Protein AF-A0A158CV23-F1 (afdb_monomer)

Mean predicted aligned error: 11.43 Å

Solvent-accessible surface area (backbone atoms only — not comparable to full-atom values): 8617 Å² total; per-residue (Å²): 141,79,86,82,83,72,77,71,69,59,60,62,59,57,60,61,65,60,65,67,72,75,71,80,76,69,76,74,72,74,71,69,73,83,46,66,41,36,34,38,40,42,35,34,41,42,73,94,41,40,72,61,46,52,52,46,51,51,53,30,34,52,48,42,52,75,72,33,91,34,39,74,38,54,49,74,45,58,40,90,92,45,67,45,38,34,38,28,47,36,31,20,56,20,66,66,34,49,60,50,48,71,67,31,71,53,45,46,49,37,58,64,75,40,52,91,37,52,76,46,78,46,81,44,80,50,83,82,87,65,72,84,54,53,86,58,62,70,57,67,69,81,68,59,132

Foldseek 3Di:
DDDDDDPPVVVV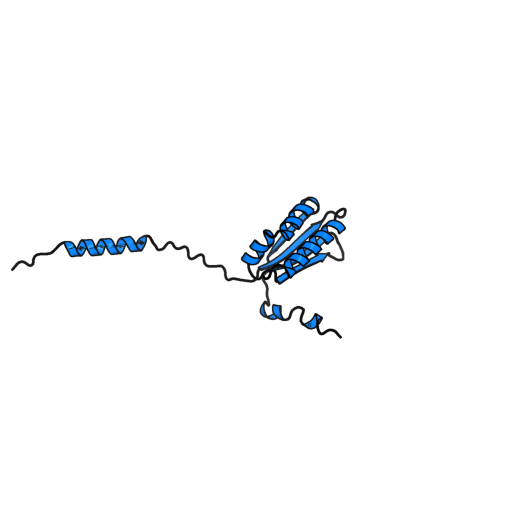VVVVVVVVVPPPPPPPPVVPPQDKWKKKKKWAFDPVCLVVLVVLLVQLQVCLCVPQPQWVHWDWDADPVGRRIIITTTIGSGPVSVVVSCVDPSVVSSCVVCVVGTPDIDMGTDDDDCPVCSVVPCVCVVVDD

Radius of gyration: 27.8 Å; Cα contacts (8 Å, |Δi|>4): 169; chains: 1; bounding box: 85×70×60 Å

pLDDT: mean 84.65, std 21.29, range [37.53, 98.88]

InterPro domains:
  IPR007138 Antibiotic biosynthesis monooxygenase domain [PF03992] (36-111)
  IPR007138 Antibiotic biosynthesis monooxygenase domain [PS51725] (37-129)
  IPR011008 Dimeric alpha-beta barrel [SSF54909] (36-126)
  IPR050744 AI-2 Signaling Cycle Isomerase LsrG [PTHR33336] (32-125)

Structure (mmCIF, N/CA/C/O backbone):
data_AF-A0A158CV23-F1
#
_entry.id   AF-A0A158CV23-F1
#
loop_
_atom_site.group_PDB
_atom_site.id
_atom_site.type_symbol
_atom_site.label_atom_id
_atom_site.label_alt_id
_atom_site.label_comp_id
_atom_site.label_asym_id
_atom_site.label_entity_id
_atom_site.label_seq_id
_atom_site.pdbx_PDB_ins_code
_atom_site.Cartn_x
_atom_site.Cartn_y
_atom_site.Cartn_z
_atom_site.occupancy
_atom_site.B_iso_or_equiv
_atom_site.auth_seq_id
_atom_site.auth_comp_id
_atom_site.auth_asym_id
_atom_site.auth_atom_id
_atom_site.pdbx_PDB_model_num
ATOM 1 N N . MET A 1 1 ? 69.406 40.202 -41.125 1.00 46.62 1 MET A N 1
ATOM 2 C CA . MET A 1 1 ? 68.979 39.392 -39.964 1.00 46.62 1 MET A CA 1
ATOM 3 C C . MET A 1 1 ? 67.974 40.186 -39.142 1.00 46.62 1 MET A C 1
ATOM 5 O O . MET A 1 1 ? 68.392 41.101 -38.461 1.00 46.62 1 MET A O 1
ATOM 9 N N . LEU A 1 2 ? 66.680 39.871 -39.232 1.00 37.53 2 LEU A N 1
ATOM 10 C CA . LEU A 1 2 ? 65.651 40.207 -38.234 1.00 37.53 2 LEU A CA 1
ATOM 11 C C . LEU A 1 2 ? 64.427 39.340 -38.566 1.00 37.53 2 LEU A C 1
ATOM 13 O O . LEU A 1 2 ? 63.752 39.560 -39.571 1.00 37.53 2 LEU A O 1
ATOM 17 N N . LYS A 1 3 ? 64.203 38.279 -37.782 1.00 41.50 3 LYS A N 1
ATOM 18 C CA . LYS A 1 3 ? 63.024 37.414 -37.919 1.00 41.50 3 LYS A CA 1
ATOM 19 C C . LYS A 1 3 ? 61.800 38.210 -37.460 1.00 41.50 3 LYS A C 1
ATOM 21 O O . LYS A 1 3 ? 61.720 38.605 -36.301 1.00 41.50 3 LYS A O 1
ATOM 26 N N . ARG A 1 4 ? 60.868 38.459 -38.383 1.00 49.75 4 ARG A N 1
ATOM 27 C CA . ARG A 1 4 ? 59.565 39.074 -38.108 1.00 49.75 4 ARG A CA 1
ATOM 28 C C . ARG A 1 4 ? 58.745 38.141 -37.215 1.00 49.75 4 ARG A C 1
ATOM 30 O O . ARG A 1 4 ? 58.403 37.035 -37.624 1.00 49.75 4 ARG A O 1
ATOM 37 N N . TYR A 1 5 ? 58.447 38.599 -36.006 1.00 54.59 5 TYR A N 1
ATOM 38 C CA . TYR A 1 5 ? 57.461 37.988 -35.121 1.00 54.59 5 TYR A CA 1
ATOM 39 C C . TYR A 1 5 ? 56.058 38.260 -35.683 1.00 54.59 5 TYR A C 1
ATOM 41 O O . TYR A 1 5 ? 55.709 39.411 -35.939 1.00 54.59 5 TYR A O 1
ATOM 49 N N . CYS A 1 6 ? 55.270 37.207 -35.906 1.00 46.34 6 CYS A N 1
ATOM 50 C CA . CYS A 1 6 ? 53.883 37.300 -36.361 1.00 46.34 6 CYS A CA 1
ATOM 51 C C . CYS A 1 6 ? 52.952 37.195 -35.133 1.00 46.34 6 CYS A C 1
ATOM 53 O O . CYS A 1 6 ? 52.970 36.157 -34.471 1.00 46.34 6 CYS A O 1
ATOM 55 N N . PRO A 1 7 ? 52.165 38.231 -34.785 1.00 49.00 7 PRO A N 1
ATOM 56 C CA . PRO A 1 7 ? 51.390 38.275 -33.538 1.00 49.00 7 PRO A CA 1
ATOM 57 C C . PRO A 1 7 ? 50.084 37.458 -33.577 1.00 49.00 7 PRO A C 1
ATOM 59 O O . PRO A 1 7 ? 49.323 37.459 -32.613 1.00 49.00 7 PRO A O 1
ATOM 62 N N . THR A 1 8 ? 49.804 36.735 -34.664 1.00 48.41 8 THR A N 1
ATOM 63 C CA . THR A 1 8 ? 48.558 35.969 -34.836 1.00 48.41 8 THR A CA 1
ATOM 64 C C . THR A 1 8 ? 48.535 34.636 -34.079 1.00 48.41 8 THR A C 1
ATOM 66 O O . THR A 1 8 ? 47.461 34.086 -33.852 1.00 48.41 8 THR A O 1
ATOM 69 N N . SER A 1 9 ? 49.681 34.122 -33.622 1.00 49.16 9 SER A N 1
ATOM 70 C CA . SER A 1 9 ? 49.775 32.816 -32.946 1.00 49.16 9 SER A CA 1
ATOM 71 C C . SER A 1 9 ? 49.547 32.855 -31.428 1.00 49.16 9 SER A C 1
ATOM 73 O O . SER A 1 9 ? 49.313 31.808 -30.823 1.00 49.16 9 SER A O 1
ATOM 75 N N . VAL A 1 10 ? 49.571 34.039 -30.801 1.00 50.38 10 VAL A N 1
ATOM 76 C CA . VAL A 1 10 ? 49.302 34.194 -29.356 1.00 50.38 10 VAL A CA 1
ATOM 77 C C . VAL A 1 10 ? 47.804 34.367 -29.090 1.00 50.38 10 VAL A C 1
ATOM 79 O O . VAL A 1 10 ? 47.277 33.744 -28.171 1.00 50.38 10 VAL A O 1
ATOM 82 N N . LEU A 1 11 ? 47.086 35.115 -29.938 1.00 46.97 11 LEU A N 1
ATOM 83 C CA . LEU A 1 11 ? 45.639 35.321 -29.775 1.00 46.97 11 LEU A CA 1
ATOM 84 C C . LEU A 1 11 ? 44.822 34.030 -29.956 1.00 46.97 11 LEU A C 1
ATOM 86 O O . LEU A 1 11 ? 43.848 33.819 -29.238 1.00 46.97 11 LEU A O 1
ATOM 90 N N . ILE A 1 12 ? 45.243 33.131 -30.853 1.00 45.47 12 ILE A N 1
ATOM 91 C CA . ILE A 1 12 ? 44.542 31.857 -31.094 1.00 45.47 12 ILE A CA 1
ATOM 92 C C . ILE A 1 12 ? 44.699 30.889 -29.905 1.00 45.47 12 ILE A C 1
ATOM 94 O O . ILE A 1 12 ? 43.806 30.088 -29.642 1.00 45.47 12 ILE A O 1
ATOM 98 N N . ARG A 1 13 ? 45.784 30.988 -29.122 1.00 44.41 13 ARG A N 1
ATOM 99 C CA . ARG A 1 13 ? 45.993 30.138 -27.934 1.00 44.41 13 ARG A CA 1
ATOM 100 C C . ARG A 1 13 ? 45.279 30.637 -26.677 1.00 44.41 13 ARG A C 1
ATOM 102 O O . ARG A 1 13 ? 44.980 29.823 -25.812 1.00 44.41 13 ARG A O 1
ATOM 109 N N . VAL A 1 14 ? 44.972 31.932 -26.572 1.00 45.75 14 VAL A N 1
ATOM 110 C CA . VAL A 1 14 ? 44.221 32.475 -25.422 1.00 45.75 14 VAL A CA 1
ATOM 111 C C . VAL A 1 14 ? 42.715 32.220 -25.565 1.00 45.75 14 VAL A C 1
ATOM 113 O O . VAL A 1 14 ? 42.052 31.950 -24.570 1.00 45.75 14 VAL A O 1
ATOM 116 N N . LEU A 1 15 ? 42.182 32.211 -26.792 1.00 44.44 15 LEU A N 1
ATOM 117 C CA . LEU A 1 15 ? 40.747 32.011 -27.033 1.00 44.44 15 LEU A CA 1
ATOM 118 C C . LEU A 1 15 ? 40.281 30.552 -26.849 1.00 44.44 15 LEU A C 1
ATOM 120 O O . LEU A 1 15 ? 39.127 30.312 -26.509 1.00 44.44 15 LEU A O 1
ATOM 124 N N . ILE A 1 16 ? 41.169 29.568 -27.026 1.00 48.09 16 ILE A N 1
ATOM 125 C CA . ILE A 1 16 ? 40.825 28.143 -26.859 1.00 48.09 16 ILE A CA 1
ATOM 126 C C . ILE A 1 16 ? 40.816 27.731 -25.372 1.00 48.09 16 ILE A C 1
ATOM 128 O O . ILE A 1 16 ? 40.063 26.840 -24.989 1.00 48.09 16 ILE A O 1
ATOM 132 N N . CYS A 1 17 ? 41.577 28.411 -24.506 1.00 42.66 17 CYS A N 1
ATOM 133 C CA . CYS A 1 17 ? 41.629 28.085 -23.074 1.00 42.66 17 CYS A CA 1
ATOM 134 C C . CYS A 1 17 ? 40.509 28.716 -22.229 1.00 42.66 17 CYS A C 1
ATOM 136 O O . CYS A 1 17 ? 40.279 28.253 -21.116 1.00 42.66 17 CYS A O 1
ATOM 138 N N . THR A 1 18 ? 39.794 29.735 -22.716 1.00 48.06 18 THR A N 1
ATOM 139 C CA . THR A 1 18 ? 38.684 30.348 -21.959 1.00 48.06 18 THR A CA 1
ATOM 140 C C . THR A 1 18 ? 37.315 29.748 -22.281 1.00 48.06 18 THR A C 1
ATOM 142 O O . THR A 1 18 ? 36.434 29.789 -21.426 1.00 48.06 18 THR A O 1
ATOM 145 N N . LEU A 1 19 ? 37.127 29.116 -23.447 1.00 47.34 19 LEU A N 1
ATOM 146 C CA . LEU A 1 19 ? 35.857 28.456 -23.789 1.00 47.34 19 LEU A CA 1
ATOM 147 C C . LEU A 1 19 ? 35.674 27.095 -23.087 1.00 47.34 19 LEU A C 1
ATOM 149 O O . LEU A 1 19 ? 34.548 26.655 -22.881 1.00 47.34 19 LEU A O 1
ATOM 153 N N . ALA A 1 20 ? 36.765 26.454 -22.657 1.00 47.72 20 ALA A N 1
ATOM 154 C CA . ALA A 1 20 ? 36.721 25.183 -21.930 1.00 47.72 20 ALA A CA 1
ATOM 155 C C . ALA A 1 20 ? 36.347 25.324 -20.440 1.00 47.72 20 ALA A C 1
ATOM 157 O O . ALA A 1 20 ? 36.101 24.317 -19.779 1.00 47.72 20 ALA A O 1
ATOM 158 N N . LEU A 1 21 ? 36.291 26.548 -19.898 1.00 47.28 21 LEU A N 1
ATOM 159 C CA . LEU A 1 21 ? 35.953 26.779 -18.487 1.00 47.28 21 LEU A CA 1
ATOM 160 C C . LEU A 1 21 ? 34.455 27.009 -18.224 1.00 47.28 21 LEU A C 1
ATOM 162 O O . LEU A 1 21 ? 34.063 27.051 -17.062 1.00 47.28 21 LEU A O 1
ATOM 166 N N . LEU A 1 22 ? 33.611 27.134 -19.258 1.00 47.56 22 LEU A N 1
ATOM 167 C CA . LEU A 1 22 ? 32.174 27.403 -19.081 1.00 47.56 22 LEU A CA 1
ATOM 168 C C . LEU A 1 22 ? 31.258 26.175 -19.228 1.00 47.56 22 LEU A C 1
ATOM 170 O O . LEU A 1 22 ? 30.057 26.297 -19.011 1.00 47.56 22 LEU A O 1
ATOM 174 N N . THR A 1 23 ? 31.782 24.996 -19.574 1.00 52.53 23 THR A N 1
ATOM 175 C CA . THR A 1 23 ? 30.956 23.803 -19.868 1.00 52.53 23 THR A CA 1
ATOM 176 C C . THR A 1 23 ? 31.107 22.655 -18.870 1.00 52.53 23 THR A C 1
ATOM 178 O O . THR A 1 23 ? 30.572 21.576 -19.102 1.00 52.53 23 THR A O 1
ATOM 181 N N . ALA A 1 24 ? 31.804 22.855 -17.751 1.00 50.38 24 ALA A N 1
ATOM 182 C CA . ALA A 1 24 ? 31.985 21.828 -16.720 1.00 50.38 24 ALA A CA 1
ATOM 183 C C . ALA A 1 24 ? 31.160 22.123 -15.457 1.00 50.38 24 ALA A C 1
ATOM 185 O O . ALA A 1 24 ? 31.666 22.043 -14.348 1.00 50.38 24 ALA A O 1
ATOM 186 N N . HIS A 1 25 ? 29.902 22.525 -15.626 1.00 48.47 25 HIS A N 1
ATOM 187 C CA . HIS A 1 25 ? 28.873 22.375 -14.590 1.00 48.47 25 HIS A CA 1
ATOM 188 C C . HIS A 1 25 ? 27.715 21.582 -15.200 1.00 48.47 25 HIS A C 1
ATOM 190 O O . HIS A 1 25 ? 26.554 21.967 -15.130 1.00 48.47 25 HIS A O 1
ATOM 196 N N . ALA A 1 26 ? 28.036 20.472 -15.869 1.00 49.03 26 ALA A N 1
ATOM 197 C CA . ALA A 1 26 ? 27.111 19.361 -15.797 1.00 49.03 26 ALA A CA 1
ATOM 198 C C . ALA A 1 26 ? 27.243 18.882 -14.356 1.00 49.03 26 ALA A C 1
ATOM 200 O O . ALA A 1 26 ? 28.228 18.220 -14.023 1.00 49.03 26 ALA A O 1
ATOM 201 N N . ASP A 1 27 ? 26.315 19.298 -13.494 1.00 46.91 27 ASP A N 1
ATOM 202 C CA . ASP A 1 27 ? 26.018 18.524 -12.302 1.00 46.91 27 ASP A CA 1
ATOM 203 C C . ASP A 1 27 ? 25.850 17.090 -12.797 1.00 46.91 27 ASP A C 1
ATOM 205 O O . ASP A 1 27 ? 24.865 16.729 -13.447 1.00 46.91 27 ASP A O 1
ATOM 209 N N . VAL A 1 28 ? 26.881 16.278 -12.567 1.00 48.00 28 VAL A N 1
ATOM 210 C CA . VAL A 1 28 ? 26.713 14.844 -12.484 1.00 48.00 28 VAL A CA 1
ATOM 211 C C . VAL A 1 28 ? 25.777 14.714 -11.300 1.00 48.00 28 VAL A C 1
ATOM 213 O O . VAL A 1 28 ? 26.216 14.696 -10.153 1.00 48.00 28 VAL A O 1
ATOM 216 N N . TYR A 1 29 ? 24.471 14.722 -11.576 1.00 52.62 29 TYR A N 1
ATOM 217 C CA . TYR A 1 29 ? 23.496 14.130 -10.689 1.00 52.62 29 TYR A CA 1
ATOM 218 C C . TYR A 1 29 ? 24.006 12.711 -10.518 1.00 52.62 29 TYR A C 1
ATOM 220 O O . TYR A 1 29 ? 23.812 11.862 -11.388 1.00 52.62 29 TYR A O 1
ATOM 228 N N . ALA A 1 30 ? 24.785 12.494 -9.461 1.00 44.66 30 ALA A N 1
ATOM 229 C CA . ALA A 1 30 ? 25.098 11.174 -8.987 1.00 44.66 30 ALA A CA 1
ATOM 230 C C . ALA A 1 30 ? 23.726 10.556 -8.764 1.00 44.66 30 ALA A C 1
ATOM 232 O O . ALA A 1 30 ? 22.991 10.944 -7.858 1.00 44.66 30 ALA A O 1
ATOM 233 N N . GLN A 1 31 ? 23.317 9.724 -9.715 1.00 43.62 31 GLN A N 1
ATOM 234 C CA . GLN A 1 31 ? 22.091 8.976 -9.621 1.00 43.62 31 GLN A CA 1
ATOM 235 C C . GLN A 1 31 ? 22.347 8.076 -8.422 1.00 43.62 31 GLN A C 1
ATOM 237 O O . GLN A 1 31 ? 23.161 7.155 -8.518 1.00 43.62 31 GLN A O 1
ATOM 242 N N . GLU A 1 32 ? 21.771 8.449 -7.271 1.00 51.16 32 GLU A N 1
ATOM 243 C CA . GLU A 1 32 ? 21.764 7.615 -6.072 1.00 51.16 32 GLU A CA 1
ATOM 244 C C . GLU A 1 32 ? 21.521 6.190 -6.559 1.00 51.16 32 GLU A C 1
ATOM 246 O O . GLU A 1 32 ? 20.613 6.001 -7.386 1.00 51.16 32 GLU A O 1
ATOM 251 N N . PRO A 1 33 ? 22.375 5.223 -6.174 1.00 53.84 33 PRO A N 1
ATOM 252 C CA . PRO A 1 33 ? 22.304 3.882 -6.725 1.00 53.84 33 PRO A CA 1
ATOM 253 C C . PRO A 1 33 ? 20.844 3.443 -6.687 1.00 53.84 33 PRO A C 1
ATOM 255 O O . PRO A 1 33 ? 20.170 3.669 -5.677 1.00 53.84 33 PRO A O 1
ATOM 258 N N . THR A 1 34 ? 20.346 2.913 -7.811 1.00 61.22 34 THR A N 1
ATOM 259 C CA . THR A 1 34 ? 18.961 2.464 -8.017 1.00 61.22 34 THR A CA 1
ATOM 260 C C . THR A 1 34 ? 18.668 1.306 -7.074 1.00 61.22 34 THR A C 1
ATOM 262 O O . THR A 1 34 ? 18.654 0.133 -7.434 1.00 61.22 34 THR A O 1
ATOM 265 N N . THR A 1 35 ? 18.517 1.663 -5.812 1.00 83.31 35 THR A N 1
ATOM 266 C CA . THR A 1 35 ? 18.376 0.780 -4.678 1.00 83.31 35 THR A CA 1
ATOM 267 C C . THR A 1 35 ? 16.898 0.639 -4.395 1.00 83.31 35 THR A C 1
ATOM 269 O O . THR A 1 35 ? 16.108 1.576 -4.537 1.00 83.31 35 THR A O 1
ATOM 272 N N . MET A 1 36 ? 16.530 -0.581 -4.031 1.00 91.56 36 MET A N 1
ATOM 273 C CA . MET A 1 36 ? 15.193 -0.912 -3.580 1.00 91.56 36 MET A CA 1
ATOM 274 C C . MET A 1 36 ? 14.804 0.010 -2.421 1.00 91.56 36 MET A C 1
ATOM 276 O O . MET A 1 36 ? 15.564 0.155 -1.463 1.00 91.56 36 MET A O 1
ATOM 280 N N . LEU A 1 37 ? 13.619 0.612 -2.498 1.00 95.88 37 LEU A N 1
ATOM 281 C CA . LEU A 1 37 ? 13.065 1.391 -1.395 1.00 95.88 37 LEU A CA 1
ATOM 282 C C . LEU A 1 37 ? 12.195 0.460 -0.559 1.00 95.88 37 LEU A C 1
ATOM 284 O O . LEU A 1 37 ? 11.212 -0.076 -1.069 1.00 95.88 37 LEU A O 1
ATOM 288 N N . VAL A 1 38 ? 12.545 0.286 0.715 1.00 97.38 38 VAL A N 1
ATOM 289 C CA . VAL A 1 38 ? 11.756 -0.486 1.681 1.00 97.38 38 VAL A CA 1
ATOM 290 C C . VAL A 1 38 ? 11.230 0.459 2.749 1.00 97.38 38 VAL A C 1
ATOM 292 O O . VAL A 1 38 ? 11.991 1.246 3.309 1.00 97.38 38 VAL A O 1
ATOM 295 N N . ARG A 1 39 ? 9.934 0.380 3.044 1.00 98.31 39 ARG A N 1
ATOM 296 C CA . ARG A 1 39 ? 9.280 1.231 4.037 1.00 98.31 39 ARG A CA 1
ATOM 297 C C . ARG A 1 39 ? 8.236 0.462 4.833 1.00 98.31 39 ARG A C 1
ATOM 299 O O . ARG A 1 39 ? 7.597 -0.457 4.325 1.00 98.31 39 ARG A O 1
ATOM 306 N N . ILE A 1 40 ? 8.059 0.871 6.086 1.00 98.69 40 ILE A N 1
ATOM 307 C CA . ILE A 1 40 ? 6.883 0.539 6.885 1.00 98.69 40 ILE A CA 1
ATOM 308 C C . ILE A 1 40 ? 6.059 1.811 7.074 1.00 98.69 40 ILE A C 1
ATOM 310 O O . ILE A 1 40 ? 6.523 2.771 7.694 1.00 98.69 40 ILE A O 1
ATOM 314 N N . SER A 1 41 ? 4.827 1.811 6.568 1.00 98.75 41 SER A N 1
ATOM 315 C CA . SER A 1 41 ? 3.828 2.808 6.958 1.00 98.75 41 SER A CA 1
ATOM 316 C C . SER A 1 41 ? 3.123 2.352 8.226 1.00 98.75 41 SER A C 1
ATOM 318 O O . SER A 1 41 ? 2.533 1.273 8.267 1.00 98.75 41 SER A O 1
ATOM 320 N N . GLU A 1 42 ? 3.158 3.182 9.261 1.00 98.81 42 GLU A N 1
ATOM 321 C CA . GLU A 1 42 ? 2.399 2.991 10.490 1.00 98.81 42 GLU A CA 1
ATOM 322 C C . GLU A 1 42 ? 1.227 3.955 10.521 1.00 98.81 42 GLU A C 1
ATOM 324 O O . GLU A 1 42 ? 1.414 5.170 10.454 1.00 98.81 42 GLU A O 1
ATOM 329 N N . ILE A 1 43 ? 0.021 3.408 10.612 1.00 98.88 43 ILE A N 1
ATOM 330 C CA . ILE A 1 43 ? -1.209 4.177 10.479 1.00 98.88 43 ILE A CA 1
ATOM 331 C C . ILE A 1 43 ? -2.109 3.857 11.658 1.00 98.88 43 ILE A C 1
ATOM 333 O O . ILE A 1 43 ? -2.340 2.689 11.968 1.00 98.88 43 ILE A O 1
ATOM 337 N N . GLU A 1 44 ? -2.640 4.893 12.298 1.00 98.81 44 GLU A N 1
ATOM 338 C CA . GLU A 1 44 ? -3.760 4.749 13.220 1.00 98.81 44 GLU A CA 1
ATOM 339 C C . GLU A 1 44 ? -5.030 5.307 12.582 1.00 98.81 44 GLU A C 1
ATOM 341 O O . GLU A 1 44 ? -5.040 6.422 12.059 1.00 98.81 44 GLU A O 1
ATOM 346 N N . VAL A 1 45 ? -6.115 4.543 12.664 1.00 98.81 45 VAL A N 1
ATOM 347 C CA . VAL A 1 45 ? -7.415 4.871 12.067 1.00 98.81 45 VAL A CA 1
ATOM 348 C C . VAL A 1 45 ? -8.456 5.136 13.164 1.00 98.81 45 VAL A C 1
ATOM 350 O O . VAL A 1 45 ? -8.407 4.568 14.262 1.00 98.81 45 VAL A O 1
ATOM 353 N N . PHE A 1 46 ? -9.423 6.019 12.905 1.00 98.69 46 PHE A N 1
ATOM 354 C CA . PHE A 1 46 ? -10.608 6.150 13.758 1.00 98.69 46 PHE A CA 1
ATOM 355 C C . PHE A 1 46 ? -11.435 4.861 13.715 1.00 98.69 46 PHE A C 1
ATOM 357 O O . PHE A 1 46 ? -11.813 4.400 12.641 1.00 98.69 46 PHE A O 1
ATOM 364 N N . SER A 1 47 ? -11.747 4.277 14.876 1.00 98.25 47 SER A N 1
ATOM 365 C CA . SER A 1 47 ? -12.409 2.966 14.957 1.00 98.25 47 SER A CA 1
ATOM 366 C C . SER A 1 47 ? -13.748 2.923 14.216 1.00 98.25 47 SER A C 1
ATOM 368 O O . SER A 1 47 ? -14.073 1.907 13.614 1.00 98.25 47 SER A O 1
ATOM 370 N N . GLN A 1 48 ? -14.486 4.037 14.178 1.00 98.50 48 GLN A N 1
ATOM 371 C CA . GLN A 1 48 ? -15.763 4.159 13.466 1.00 98.50 48 GLN A CA 1
ATOM 372 C C . GLN A 1 48 ? -15.627 4.060 11.937 1.00 98.50 48 GLN A C 1
ATOM 374 O O . GLN A 1 48 ? -16.624 3.875 11.248 1.00 98.50 48 GLN A O 1
ATOM 379 N N . ARG A 1 49 ? -14.411 4.219 11.400 1.00 98.56 49 ARG A N 1
ATOM 380 C CA . ARG A 1 49 ? -14.105 4.185 9.962 1.00 98.56 49 ARG A CA 1
ATOM 381 C C . ARG A 1 49 ? -13.258 2.977 9.564 1.00 98.56 49 ARG A C 1
ATOM 383 O O . ARG A 1 49 ? -12.879 2.876 8.402 1.00 98.56 49 ARG A O 1
ATOM 390 N N . LEU A 1 50 ? -12.951 2.077 10.503 1.00 98.62 50 LEU A N 1
ATOM 391 C CA . LEU A 1 50 ? -11.964 1.015 10.307 1.00 98.62 50 LEU A CA 1
ATOM 392 C C . LEU A 1 50 ? -12.307 0.094 9.130 1.00 98.62 50 LEU A C 1
ATOM 394 O O . LEU A 1 50 ? -11.478 -0.076 8.240 1.00 98.62 50 LEU A O 1
ATOM 398 N N . ASP A 1 51 ? -13.524 -0.448 9.091 1.00 98.56 51 ASP A N 1
ATOM 399 C CA . ASP A 1 51 ? -13.937 -1.389 8.041 1.00 98.56 51 ASP A CA 1
ATOM 400 C C . ASP A 1 51 ? -13.918 -0.736 6.653 1.00 98.56 51 ASP A C 1
ATOM 402 O O . ASP A 1 51 ? -13.521 -1.340 5.657 1.00 98.56 51 ASP A O 1
ATOM 406 N N . GLU A 1 52 ? -14.332 0.530 6.575 1.00 98.69 52 GLU A N 1
ATOM 407 C CA . GLU A 1 52 ? -14.311 1.297 5.333 1.00 98.69 52 GLU A CA 1
ATOM 408 C C . GLU A 1 52 ? -12.876 1.554 4.867 1.00 98.69 52 GLU A C 1
ATOM 410 O O . GLU A 1 52 ? -12.550 1.278 3.712 1.00 98.69 52 GLU A O 1
ATOM 415 N N . TYR A 1 53 ? -12.014 2.001 5.782 1.00 98.81 53 TYR A N 1
ATOM 416 C CA . TYR A 1 53 ? -10.598 2.223 5.524 1.00 98.81 53 TYR A CA 1
ATOM 417 C C . TYR A 1 53 ? -9.906 0.947 5.030 1.00 98.81 53 TYR A C 1
ATOM 419 O O . TYR A 1 53 ? -9.202 0.982 4.023 1.00 98.81 53 TYR A O 1
ATOM 427 N N . GLN A 1 54 ? -10.139 -0.191 5.694 1.00 98.69 54 GLN A N 1
ATOM 428 C CA . GLN A 1 54 ? -9.543 -1.477 5.325 1.00 98.69 54 GLN A CA 1
ATOM 429 C C . GLN A 1 54 ? -9.953 -1.922 3.920 1.00 98.69 54 GLN A C 1
ATOM 431 O O . GLN A 1 54 ? -9.105 -2.397 3.170 1.00 98.69 54 GLN A O 1
ATOM 436 N N . ARG A 1 55 ? -11.222 -1.736 3.529 1.00 98.75 55 ARG A N 1
ATOM 437 C CA . ARG A 1 55 ? -11.673 -2.062 2.166 1.00 98.75 55 ARG A CA 1
ATOM 438 C C . ARG A 1 55 ? -10.990 -1.199 1.110 1.00 98.75 55 ARG A C 1
ATOM 440 O O . ARG A 1 55 ? -10.534 -1.734 0.107 1.00 98.75 55 ARG A O 1
ATOM 447 N N . ILE A 1 56 ? -10.911 0.114 1.337 1.00 98.81 56 ILE A N 1
ATOM 448 C CA . ILE A 1 56 ? -10.282 1.044 0.386 1.00 98.81 56 ILE A CA 1
ATOM 449 C C . ILE A 1 56 ? -8.781 0.751 0.269 1.00 98.81 56 ILE A C 1
ATOM 451 O O . ILE A 1 56 ? -8.252 0.703 -0.837 1.00 98.81 56 ILE A O 1
ATOM 455 N N . LEU A 1 57 ? -8.105 0.520 1.398 1.00 98.81 57 LEU A N 1
ATOM 456 C CA . LEU A 1 57 ? -6.685 0.174 1.417 1.00 98.81 57 LEU A CA 1
ATOM 457 C C . LEU A 1 57 ? -6.415 -1.173 0.731 1.00 98.81 57 LEU A C 1
ATOM 459 O O . LEU A 1 57 ? -5.434 -1.300 0.010 1.00 98.81 57 LEU A O 1
ATOM 463 N N . ALA A 1 58 ? -7.278 -2.174 0.921 1.00 98.81 58 ALA A N 1
ATOM 464 C CA . ALA A 1 58 ? -7.140 -3.461 0.242 1.00 98.81 58 ALA A CA 1
ATOM 465 C C . ALA A 1 58 ? -7.314 -3.338 -1.282 1.00 98.81 58 ALA A C 1
ATOM 467 O O . ALA A 1 58 ? -6.569 -3.972 -2.026 1.00 98.81 58 ALA A O 1
ATOM 468 N N . GLU A 1 59 ? -8.261 -2.513 -1.745 1.00 98.81 59 GLU A N 1
ATOM 469 C CA . GLU A 1 59 ? -8.447 -2.221 -3.174 1.00 98.81 59 GLU A CA 1
ATOM 470 C C . GLU A 1 59 ? -7.202 -1.551 -3.774 1.00 98.81 59 GLU A C 1
ATOM 472 O O . GLU A 1 59 ? -6.733 -1.942 -4.841 1.00 98.81 59 GLU A O 1
ATOM 477 N N . GLU A 1 60 ? -6.651 -0.557 -3.078 1.00 98.81 60 GLU A N 1
ATOM 478 C CA . GLU A 1 60 ? -5.448 0.150 -3.510 1.00 98.81 60 GLU A CA 1
ATOM 479 C C . GLU A 1 60 ? -4.230 -0.779 -3.564 1.00 98.81 60 GLU A C 1
ATOM 481 O O . GLU A 1 60 ? -3.555 -0.828 -4.591 1.00 98.81 60 GLU A O 1
ATOM 486 N N . ALA A 1 61 ? -3.995 -1.563 -2.509 1.00 98.81 61 ALA A N 1
ATOM 487 C CA . ALA A 1 61 ? -2.867 -2.483 -2.433 1.00 98.81 61 ALA A CA 1
ATOM 488 C C . ALA A 1 61 ? -2.918 -3.556 -3.537 1.00 98.81 61 ALA A C 1
ATOM 490 O O . ALA A 1 61 ? -1.902 -3.830 -4.179 1.00 98.81 61 ALA A O 1
ATOM 491 N N . GLU A 1 62 ? -4.099 -4.135 -3.793 1.00 98.69 62 GLU A N 1
ATOM 492 C CA . GLU A 1 62 ? -4.317 -5.091 -4.888 1.00 98.69 62 GLU A CA 1
ATOM 493 C C . GLU A 1 62 ? -3.989 -4.46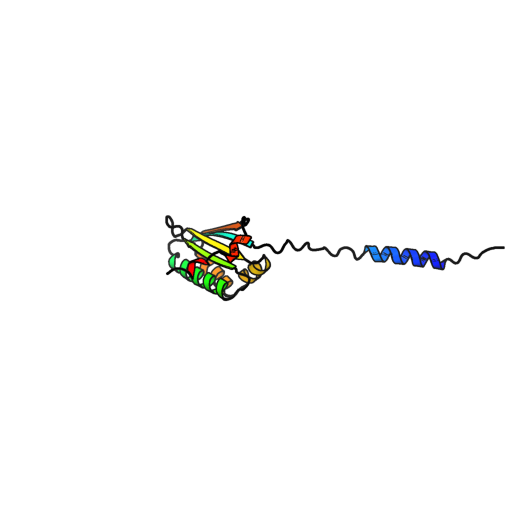6 -6.245 1.00 98.69 62 GLU A C 1
ATOM 495 O O . GLU A 1 62 ? -3.220 -5.038 -7.024 1.00 98.69 62 GLU A O 1
ATOM 500 N N . ALA A 1 63 ? -4.540 -3.279 -6.510 1.00 98.81 63 ALA A N 1
ATOM 501 C CA . ALA A 1 63 ? -4.359 -2.593 -7.778 1.00 98.81 63 ALA A CA 1
ATOM 502 C C . ALA A 1 63 ? -2.889 -2.232 -8.007 1.00 98.81 63 ALA A C 1
ATOM 504 O O . ALA A 1 63 ? -2.375 -2.465 -9.100 1.00 98.81 63 ALA A O 1
ATOM 505 N N . SER A 1 64 ? -2.204 -1.730 -6.981 1.00 98.81 64 SER A N 1
ATOM 506 C CA . SER A 1 64 ? -0.788 -1.375 -7.038 1.00 98.81 64 SER A CA 1
ATOM 507 C C . SER A 1 64 ? 0.091 -2.571 -7.393 1.00 98.81 64 SER A C 1
ATOM 509 O O . SER A 1 64 ? 0.863 -2.497 -8.346 1.00 98.81 64 SER A O 1
ATOM 511 N N . VAL A 1 65 ? -0.075 -3.708 -6.710 1.00 98.38 65 VAL A N 1
ATOM 512 C CA . VAL A 1 65 ? 0.710 -4.922 -7.004 1.00 98.38 65 VAL A CA 1
ATOM 513 C C . VAL A 1 65 ? 0.394 -5.479 -8.397 1.00 98.38 65 VAL A C 1
ATOM 515 O O . VAL A 1 65 ? 1.293 -5.935 -9.101 1.00 98.38 65 VAL A O 1
ATOM 518 N N . ARG A 1 66 ? -0.872 -5.443 -8.832 1.00 98.62 66 ARG A N 1
ATOM 519 C CA . ARG A 1 66 ? -1.277 -5.976 -10.143 1.00 98.62 66 ARG A CA 1
ATOM 520 C C . ARG A 1 66 ? -0.856 -5.088 -11.316 1.00 98.62 66 ARG A C 1
ATOM 522 O O . ARG A 1 66 ? -0.557 -5.610 -12.389 1.00 98.62 66 ARG A O 1
ATOM 529 N N . LEU A 1 67 ? -0.919 -3.766 -11.159 1.00 98.69 67 LEU A N 1
ATOM 530 C CA . LEU A 1 67 ? -0.803 -2.812 -12.268 1.00 98.69 67 LEU A CA 1
ATOM 531 C C . LEU A 1 67 ? 0.576 -2.168 -12.388 1.00 98.69 67 LEU A C 1
ATOM 533 O O . LEU A 1 67 ? 0.907 -1.683 -13.471 1.00 98.69 67 LEU A O 1
ATOM 537 N N . GLU A 1 68 ? 1.365 -2.124 -11.316 1.00 98.69 68 GLU A N 1
ATOM 538 C CA . GLU A 1 68 ? 2.605 -1.354 -11.280 1.00 98.69 68 GLU A CA 1
ATOM 539 C C . GLU A 1 68 ? 3.838 -2.269 -11.190 1.00 98.69 68 GLU A C 1
ATOM 541 O O . GLU A 1 68 ? 4.191 -2.718 -10.102 1.00 98.69 68 GLU A O 1
ATOM 546 N N . PRO A 1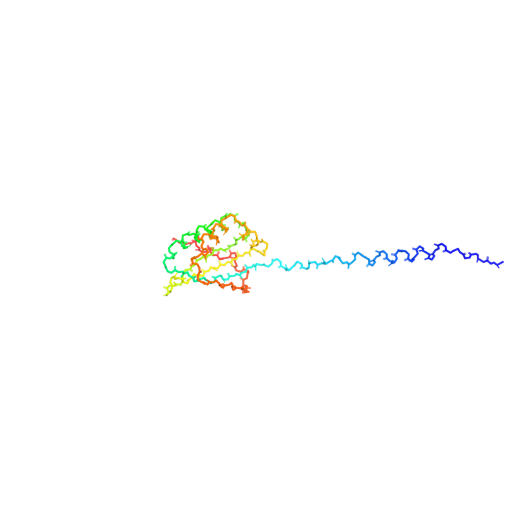 69 ? 4.587 -2.493 -12.289 1.00 97.69 69 PRO A N 1
ATOM 547 C CA . PRO A 1 69 ? 5.745 -3.397 -12.279 1.00 97.69 69 PRO A CA 1
ATOM 548 C C . PRO A 1 69 ? 6.849 -3.016 -11.279 1.00 97.69 69 PRO A C 1
ATOM 550 O O . PRO A 1 69 ? 7.652 -3.856 -10.883 1.00 97.69 69 PRO A O 1
ATOM 553 N N . GLY A 1 70 ? 6.925 -1.734 -10.903 1.00 97.31 70 GLY A N 1
ATOM 554 C CA . GLY A 1 70 ? 7.892 -1.220 -9.933 1.00 97.31 70 GLY A CA 1
ATOM 555 C C . GLY A 1 70 ? 7.449 -1.338 -8.470 1.00 97.31 70 GLY A C 1
ATOM 556 O O . GLY A 1 70 ? 8.264 -1.082 -7.581 1.00 97.31 70 GLY A O 1
ATOM 557 N N . VAL A 1 71 ? 6.194 -1.711 -8.210 1.00 98.44 71 VAL A N 1
ATOM 558 C CA . VAL A 1 71 ? 5.668 -1.986 -6.871 1.00 98.44 71 VAL A CA 1
ATOM 559 C C . VAL A 1 71 ? 5.842 -3.478 -6.599 1.00 98.44 71 VAL A C 1
ATOM 561 O O . VAL A 1 71 ? 5.081 -4.308 -7.080 1.00 98.44 71 VAL A O 1
ATOM 564 N N . LEU A 1 72 ? 6.879 -3.829 -5.837 1.00 96.94 72 LEU A N 1
ATOM 565 C CA . LEU A 1 72 ? 7.216 -5.226 -5.543 1.00 96.94 72 LEU A CA 1
ATOM 566 C C . LEU A 1 72 ? 6.373 -5.790 -4.394 1.00 96.94 72 LEU A C 1
ATOM 568 O O . LEU A 1 72 ? 6.123 -6.991 -4.336 1.00 96.94 72 LEU A O 1
ATOM 572 N N . CYS A 1 73 ? 5.966 -4.934 -3.457 1.00 97.75 73 CYS A N 1
ATOM 573 C CA . CYS A 1 73 ? 5.128 -5.306 -2.326 1.00 97.75 73 CYS A CA 1
ATOM 574 C C . CYS A 1 73 ? 4.352 -4.089 -1.823 1.00 97.75 73 CYS A C 1
ATOM 576 O O . CYS A 1 73 ? 4.953 -3.049 -1.552 1.00 97.75 73 CYS A O 1
ATOM 578 N N . ILE A 1 74 ? 3.044 -4.255 -1.636 1.00 98.50 74 ILE A N 1
ATOM 579 C CA . ILE A 1 74 ? 2.228 -3.453 -0.723 1.00 98.50 74 ILE A CA 1
ATOM 580 C C . ILE A 1 74 ? 1.384 -4.447 0.061 1.00 98.50 74 ILE A C 1
ATOM 582 O O . ILE A 1 74 ? 0.423 -5.012 -0.455 1.00 98.50 74 ILE A O 1
ATOM 586 N N . PHE A 1 75 ? 1.789 -4.710 1.300 1.00 98.44 75 PHE A N 1
ATOM 587 C CA . PHE A 1 75 ? 1.148 -5.706 2.149 1.00 98.44 75 PHE A CA 1
ATOM 588 C C . PHE A 1 75 ? 0.615 -5.047 3.425 1.00 98.44 75 PHE A C 1
ATOM 590 O O . PHE A 1 75 ? 1.355 -4.913 4.408 1.00 98.44 75 PHE A O 1
ATOM 597 N N . PRO A 1 76 ? -0.649 -4.583 3.418 1.00 98.62 76 PRO A N 1
ATOM 598 C CA . PRO A 1 76 ? -1.293 -4.036 4.600 1.00 98.62 76 PRO A CA 1
ATOM 599 C C . PRO A 1 76 ? -1.650 -5.148 5.593 1.00 98.62 76 PRO A C 1
ATOM 601 O O . PRO A 1 76 ? -2.029 -6.258 5.229 1.00 98.62 76 PRO A O 1
ATOM 604 N N . SER A 1 77 ? -1.533 -4.855 6.881 1.00 98.38 77 SER A N 1
ATOM 605 C CA . SER A 1 77 ? -1.845 -5.763 7.985 1.00 98.38 77 SER A CA 1
ATOM 606 C C . SER A 1 77 ? -2.282 -4.966 9.210 1.00 98.38 77 SER A C 1
ATOM 608 O O . SER A 1 77 ? -1.762 -3.883 9.466 1.00 98.38 77 SER A O 1
ATOM 610 N N . ALA A 1 78 ? -3.220 -5.494 9.993 1.00 98.31 78 ALA A N 1
ATOM 611 C CA . ALA A 1 78 ? -3.626 -4.901 11.268 1.00 98.31 78 ALA A CA 1
ATOM 612 C C . ALA A 1 78 ? -2.913 -5.591 12.440 1.00 98.31 78 ALA A C 1
ATOM 614 O O . ALA A 1 78 ? -2.687 -6.804 12.403 1.00 98.31 78 ALA A O 1
ATOM 615 N N . GLN A 1 79 ? -2.581 -4.844 13.496 1.00 98.25 79 GLN A N 1
ATOM 616 C CA . GLN A 1 79 ? -2.144 -5.457 14.753 1.00 98.25 79 GLN A CA 1
ATOM 617 C C . GLN A 1 79 ? -3.282 -6.294 15.347 1.00 98.25 79 GLN A C 1
ATOM 619 O O . GLN A 1 79 ? -4.444 -5.888 15.316 1.00 98.25 79 GLN A O 1
ATOM 624 N N . ARG A 1 80 ? -2.952 -7.459 15.917 1.00 97.12 80 ARG A N 1
ATOM 625 C CA . ARG A 1 80 ? -3.956 -8.358 16.508 1.00 97.12 80 ARG A CA 1
ATOM 626 C C . ARG A 1 80 ? -4.557 -7.768 17.781 1.00 97.12 80 ARG A C 1
ATOM 628 O O . ARG A 1 80 ? -5.750 -7.906 18.017 1.00 97.12 80 ARG A O 1
ATOM 635 N N . GLU A 1 81 ? -3.730 -7.105 18.581 1.00 97.88 81 GLU A N 1
ATOM 636 C CA . GLU A 1 81 ? -4.097 -6.520 19.870 1.00 97.88 81 GLU A CA 1
ATOM 637 C C . GLU A 1 81 ? -4.854 -5.199 19.705 1.00 97.88 81 GLU A C 1
ATOM 639 O O . GLU A 1 81 ? -5.681 -4.849 20.545 1.00 97.88 81 GLU A O 1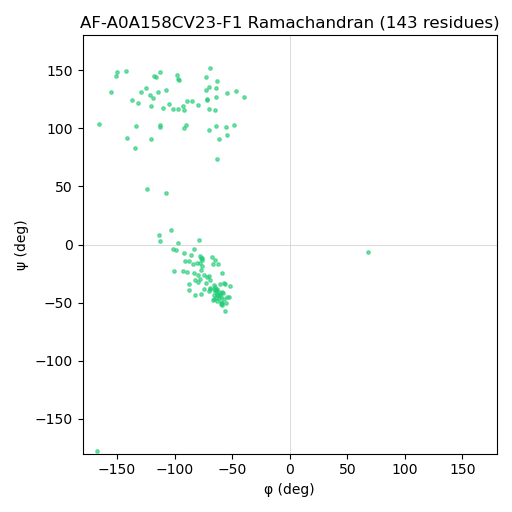
ATOM 644 N N . ASN A 1 82 ? -4.583 -4.464 18.622 1.00 98.00 82 ASN A N 1
ATOM 645 C CA . ASN A 1 82 ? -5.253 -3.208 18.317 1.00 98.00 82 ASN A CA 1
ATOM 646 C C . ASN A 1 82 ? -5.526 -3.065 16.808 1.00 98.00 82 ASN A C 1
ATOM 648 O O . ASN A 1 82 ? -4.698 -2.514 16.082 1.00 98.00 82 ASN A O 1
ATOM 652 N N . PRO A 1 83 ? -6.701 -3.498 16.321 1.00 98.25 83 PRO A N 1
ATOM 653 C CA . PRO A 1 83 ? -7.015 -3.497 14.892 1.00 98.25 83 PRO A CA 1
ATOM 654 C C . PRO A 1 83 ? -7.029 -2.117 14.221 1.00 98.25 83 PRO A C 1
ATOM 656 O O . PRO A 1 83 ? -6.964 -2.046 12.996 1.00 98.25 83 PRO A O 1
ATOM 659 N N . THR A 1 84 ? -7.096 -1.017 14.985 1.00 98.75 84 THR A N 1
ATOM 660 C CA . THR A 1 84 ? -6.989 0.341 14.420 1.00 98.75 84 THR A CA 1
ATOM 661 C C . THR A 1 84 ? -5.559 0.725 14.051 1.00 98.75 84 THR A C 1
ATOM 663 O O . THR A 1 84 ? -5.360 1.723 13.358 1.00 98.75 84 THR A O 1
ATOM 666 N N . GLN A 1 85 ? -4.572 -0.050 14.508 1.00 98.81 85 GLN A N 1
ATOM 667 C CA . GLN A 1 85 ? -3.166 0.088 14.160 1.00 98.81 85 GLN A CA 1
ATOM 668 C C . GLN A 1 85 ? -2.870 -0.757 12.924 1.00 98.81 85 GLN A C 1
ATOM 670 O O . GLN A 1 85 ? -2.720 -1.978 12.999 1.00 98.81 85 GLN A O 1
ATOM 675 N N . ILE A 1 86 ? -2.754 -0.088 11.783 1.00 98.88 86 ILE A N 1
ATOM 676 C CA . ILE A 1 86 ? -2.400 -0.696 10.505 1.00 98.88 86 ILE A CA 1
ATOM 677 C C . ILE A 1 86 ? -0.897 -0.527 10.264 1.00 98.88 86 ILE A C 1
ATOM 679 O O . ILE A 1 86 ? -0.288 0.488 10.621 1.00 98.88 86 ILE A O 1
ATOM 683 N N . ARG A 1 87 ? -0.278 -1.553 9.689 1.00 98.75 87 ARG A N 1
ATOM 684 C CA . ARG A 1 87 ? 1.098 -1.565 9.197 1.00 98.75 87 ARG A CA 1
ATOM 685 C C . ARG A 1 87 ? 1.081 -1.977 7.737 1.00 98.75 87 ARG A C 1
ATOM 687 O O . ARG A 1 87 ? 0.397 -2.933 7.389 1.00 98.75 87 ARG A O 1
ATOM 694 N N . ILE A 1 88 ? 1.822 -1.271 6.898 1.00 98.81 88 ILE A N 1
ATOM 695 C CA . ILE A 1 88 ? 1.981 -1.631 5.489 1.00 98.81 88 ILE A CA 1
ATOM 696 C C . ILE A 1 88 ? 3.463 -1.858 5.251 1.00 98.81 88 ILE A C 1
ATOM 698 O O . ILE A 1 88 ? 4.254 -0.940 5.462 1.00 98.81 88 ILE A O 1
ATOM 702 N N . LEU A 1 89 ? 3.833 -3.072 4.843 1.00 98.69 89 LEU A N 1
ATOM 703 C CA . LEU A 1 89 ? 5.147 -3.310 4.259 1.00 98.69 89 LEU A CA 1
ATOM 704 C C . LEU A 1 89 ? 5.097 -2.866 2.800 1.00 98.69 89 LEU A C 1
ATOM 706 O O . LEU A 1 89 ? 4.312 -3.398 2.017 1.00 98.69 89 LEU A O 1
ATOM 710 N N . GLU A 1 90 ? 5.943 -1.907 2.457 1.00 98.69 90 GLU A N 1
ATOM 711 C CA . GLU A 1 90 ? 6.041 -1.339 1.121 1.00 98.69 90 GLU A CA 1
ATOM 712 C C . GLU A 1 90 ? 7.446 -1.602 0.578 1.00 98.69 90 GLU A C 1
ATOM 714 O O . GLU A 1 90 ? 8.446 -1.273 1.223 1.00 98.69 90 GLU A O 1
ATOM 719 N N . ILE A 1 91 ? 7.530 -2.210 -0.603 1.00 97.88 91 ILE A N 1
ATOM 720 C CA . ILE A 1 91 ? 8.792 -2.468 -1.297 1.00 97.88 91 ILE A CA 1
ATOM 721 C C . ILE A 1 91 ? 8.641 -2.013 -2.741 1.00 97.88 91 ILE A C 1
ATOM 723 O O . ILE A 1 91 ? 7.801 -2.523 -3.482 1.00 97.88 91 ILE A O 1
ATOM 727 N N . TYR A 1 92 ? 9.499 -1.089 -3.154 1.00 98.00 92 TYR A N 1
ATOM 728 C CA . TYR A 1 92 ? 9.549 -0.574 -4.515 1.00 98.00 92 TYR A CA 1
ATOM 729 C C . TYR A 1 92 ? 10.896 -0.901 -5.142 1.00 98.00 92 TYR A C 1
ATOM 731 O O . TYR A 1 92 ? 11.930 -0.850 -4.474 1.00 98.00 92 TYR A O 1
ATOM 739 N N . ALA A 1 93 ? 10.897 -1.172 -6.447 1.00 96.25 93 ALA A N 1
ATOM 740 C CA . ALA A 1 93 ? 12.115 -1.461 -7.198 1.00 96.25 93 ALA A CA 1
ATOM 741 C C . ALA A 1 93 ? 13.156 -0.335 -7.070 1.00 96.25 93 ALA A C 1
ATOM 743 O O . ALA A 1 93 ? 14.355 -0.600 -7.066 1.00 96.25 93 ALA A O 1
ATOM 744 N N . ASN A 1 94 ? 12.690 0.913 -6.964 1.00 95.50 94 ASN A N 1
ATOM 745 C CA . ASN A 1 94 ? 13.495 2.106 -6.735 1.00 95.50 94 ASN A CA 1
ATOM 746 C C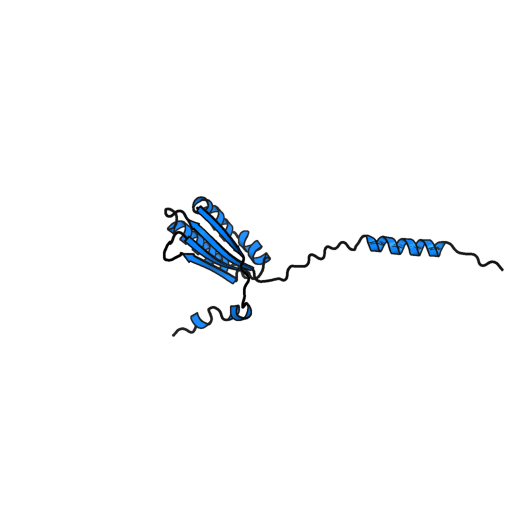 . ASN A 1 94 ? 12.600 3.302 -6.355 1.00 95.50 94 ASN A C 1
ATOM 748 O O . ASN A 1 94 ? 11.372 3.202 -6.269 1.00 95.50 94 ASN A O 1
ATOM 752 N N . ARG A 1 95 ? 13.227 4.466 -6.161 1.00 95.44 95 ARG A N 1
ATOM 753 C CA . ARG A 1 95 ? 12.547 5.730 -5.856 1.00 95.44 95 ARG A CA 1
ATOM 754 C C . ARG A 1 95 ? 11.573 6.189 -6.952 1.00 95.44 95 ARG A C 1
ATOM 756 O O . ARG A 1 95 ? 10.538 6.769 -6.619 1.00 95.44 95 ARG A O 1
ATOM 763 N N . ASP A 1 96 ? 11.869 5.933 -8.225 1.00 97.12 96 ASP A N 1
ATOM 764 C CA . ASP A 1 96 ? 11.003 6.330 -9.342 1.00 97.12 96 ASP A CA 1
ATOM 765 C C . ASP A 1 96 ? 9.705 5.529 -9.370 1.00 97.12 96 ASP A C 1
ATOM 767 O O . ASP A 1 96 ? 8.643 6.106 -9.601 1.00 97.12 96 ASP A O 1
ATOM 771 N N . ALA A 1 97 ? 9.768 4.237 -9.042 1.00 98.38 97 ALA A N 1
ATOM 772 C CA . ALA A 1 97 ? 8.587 3.405 -8.860 1.00 98.38 97 ALA A CA 1
ATOM 773 C C . ALA A 1 97 ? 7.684 3.944 -7.741 1.00 98.38 97 ALA A C 1
ATOM 775 O O . ALA A 1 97 ? 6.488 4.112 -7.957 1.00 98.38 97 ALA A O 1
ATOM 776 N N . TYR A 1 98 ? 8.249 4.325 -6.590 1.00 98.38 98 TYR A N 1
ATOM 777 C CA . TYR A 1 98 ? 7.472 4.983 -5.532 1.00 98.38 98 TYR A CA 1
ATOM 778 C C . TYR A 1 98 ? 6.855 6.313 -6.005 1.00 98.38 98 TYR A C 1
ATOM 780 O O . TYR A 1 98 ? 5.689 6.600 -5.735 1.00 98.38 98 TYR A O 1
ATOM 788 N N . ASN A 1 99 ? 7.611 7.133 -6.741 1.00 98.25 99 ASN A N 1
ATOM 789 C CA . ASN A 1 99 ? 7.104 8.402 -7.267 1.00 98.25 99 ASN A CA 1
ATOM 790 C C . ASN A 1 99 ? 5.978 8.200 -8.295 1.00 98.25 99 ASN A C 1
ATOM 792 O O . ASN A 1 99 ? 5.066 9.023 -8.380 1.00 98.25 99 ASN A O 1
ATOM 796 N N . ALA A 1 100 ? 6.057 7.163 -9.130 1.00 98.62 100 ALA A N 1
ATOM 797 C CA . ALA A 1 100 ? 4.987 6.785 -10.051 1.00 98.62 100 ALA A CA 1
ATOM 798 C C . ALA A 1 100 ? 3.745 6.320 -9.279 1.00 98.62 100 ALA A C 1
ATOM 800 O O . ALA A 1 100 ? 2.656 6.843 -9.514 1.00 98.62 100 ALA A O 1
ATOM 801 N N . HIS A 1 101 ? 3.946 5.456 -8.288 1.00 98.69 101 HIS A N 1
ATOM 802 C CA . HIS A 1 101 ? 2.902 4.921 -7.429 1.00 98.69 101 HIS A CA 1
ATOM 803 C C . HIS A 1 101 ? 2.074 6.003 -6.739 1.00 98.69 101 HIS A C 1
ATOM 805 O O . HIS A 1 101 ? 0.853 6.026 -6.889 1.00 98.69 101 HIS A O 1
ATOM 811 N N . ILE A 1 102 ? 2.705 6.989 -6.089 1.00 98.50 102 ILE A N 1
ATOM 812 C CA . ILE A 1 102 ? 1.951 8.063 -5.419 1.00 98.50 102 ILE A CA 1
ATOM 813 C C . ILE A 1 102 ? 1.200 8.989 -6.387 1.00 98.50 102 ILE A C 1
ATOM 815 O O . ILE A 1 102 ? 0.399 9.811 -5.952 1.00 98.50 102 ILE A O 1
ATOM 819 N N . ARG A 1 103 ? 1.460 8.903 -7.696 1.00 98.69 103 ARG A N 1
ATOM 820 C CA . ARG A 1 103 ? 0.744 9.650 -8.743 1.00 98.69 103 ARG A CA 1
ATOM 821 C C . ARG A 1 103 ? -0.336 8.811 -9.431 1.00 98.69 103 ARG A C 1
ATOM 823 O O . ARG A 1 103 ? -1.056 9.347 -10.271 1.00 98.69 103 ARG A O 1
ATOM 830 N N . SER A 1 104 ? -0.452 7.528 -9.100 1.00 98.75 104 SER A N 1
ATOM 831 C CA . SER A 1 104 ? -1.396 6.621 -9.745 1.00 98.75 104 SER A CA 1
ATOM 832 C C . SER A 1 104 ? -2.858 6.958 -9.399 1.00 98.75 104 SER A C 1
ATOM 834 O O . SER A 1 104 ? -3.139 7.478 -8.313 1.00 98.75 104 SER A O 1
ATOM 836 N N . PRO A 1 105 ? -3.824 6.655 -10.289 1.00 98.75 105 PRO A N 1
ATOM 837 C CA . PRO A 1 105 ? -5.238 6.900 -10.008 1.00 98.75 105 PRO A CA 1
ATOM 838 C C . PRO A 1 105 ? -5.757 6.173 -8.759 1.00 98.75 105 PRO A C 1
ATOM 840 O O . PRO A 1 105 ? -6.511 6.759 -7.981 1.00 98.75 105 PRO A O 1
ATOM 843 N N . HIS A 1 106 ? -5.350 4.918 -8.536 1.00 98.75 106 HIS A N 1
ATOM 844 C CA . HIS A 1 106 ? -5.777 4.129 -7.376 1.00 98.75 106 HIS A CA 1
ATOM 845 C C . HIS A 1 106 ? -5.180 4.653 -6.066 1.00 98.75 106 HIS A C 1
ATOM 847 O O . HIS A 1 106 ? -5.925 4.798 -5.095 1.00 98.75 106 HIS A O 1
ATOM 853 N N . PHE A 1 107 ? -3.908 5.067 -6.048 1.00 98.81 107 PHE A N 1
ATOM 854 C CA . PHE A 1 107 ? -3.331 5.723 -4.872 1.00 98.81 107 PHE A CA 1
ATOM 855 C C . PHE A 1 107 ? -4.028 7.052 -4.561 1.00 98.81 107 PHE A C 1
ATOM 857 O O . PHE A 1 107 ? -4.338 7.340 -3.407 1.00 98.81 107 PHE A O 1
ATOM 864 N N . GLN A 1 108 ? -4.316 7.871 -5.578 1.00 98.75 108 GLN A N 1
ATOM 865 C CA . GLN A 1 108 ? -5.012 9.147 -5.385 1.00 98.75 108 GLN A CA 1
ATOM 866 C C . GLN A 1 108 ? -6.437 8.945 -4.853 1.00 98.75 108 GLN A C 1
ATOM 868 O O . GLN A 1 108 ? -6.866 9.671 -3.950 1.00 98.75 108 GLN A O 1
ATOM 873 N N . LYS A 1 109 ? -7.153 7.918 -5.336 1.00 98.62 109 LYS A N 1
ATOM 874 C CA . LYS A 1 109 ? -8.458 7.516 -4.792 1.00 98.62 109 LYS A CA 1
ATOM 875 C C . LYS A 1 109 ? -8.340 7.137 -3.317 1.00 98.62 109 LYS A C 1
ATOM 877 O O . LYS A 1 109 ? -9.089 7.675 -2.503 1.00 98.62 109 LYS A O 1
ATOM 882 N N . TYR A 1 110 ? -7.398 6.265 -2.957 1.00 98.75 110 TYR A N 1
ATOM 883 C CA . TYR A 1 110 ? -7.141 5.902 -1.561 1.00 98.75 110 TYR A CA 1
ATOM 884 C C . TYR A 1 110 ? -6.843 7.140 -0.717 1.00 98.75 110 TYR A C 1
ATOM 886 O O . TYR A 1 110 ? -7.582 7.449 0.214 1.00 98.75 110 TYR A O 1
ATOM 894 N N . LYS A 1 111 ? -5.831 7.922 -1.101 1.00 98.06 111 LYS A N 1
ATOM 895 C CA . LYS A 1 111 ? -5.344 9.048 -0.306 1.00 98.06 111 LYS A CA 1
ATOM 896 C C . LYS A 1 111 ? -6.424 10.091 -0.021 1.00 98.06 111 LYS A C 1
ATOM 898 O O . LYS A 1 111 ? -6.480 10.614 1.091 1.00 98.06 111 LYS A O 1
ATOM 903 N N . THR A 1 112 ? -7.246 10.411 -1.017 1.00 98.31 112 THR A N 1
ATOM 904 C CA . THR A 1 112 ? -8.307 11.420 -0.882 1.00 98.31 112 THR A CA 1
ATOM 905 C C . THR A 1 112 ? -9.512 10.886 -0.112 1.00 98.31 112 THR A C 1
ATOM 907 O O . THR A 1 112 ? -10.015 11.580 0.767 1.00 98.31 112 THR A O 1
ATOM 910 N N . SER A 1 113 ? -9.944 9.648 -0.373 1.00 98.25 113 SER A N 1
ATOM 911 C CA . SER A 1 113 ? -11.111 9.056 0.298 1.00 98.25 113 SER A CA 1
ATOM 912 C C . SER A 1 113 ? -10.862 8.703 1.765 1.00 98.25 113 SER A C 1
ATOM 914 O O . SER A 1 113 ? -11.797 8.746 2.562 1.00 98.25 113 SER A O 1
ATOM 916 N N . THR A 1 114 ? -9.619 8.408 2.157 1.00 98.62 114 THR A N 1
ATOM 917 C CA . THR A 1 114 ? -9.294 8.025 3.538 1.00 98.62 114 THR A CA 1
ATOM 918 C C . THR A 1 114 ? -8.770 9.166 4.406 1.00 98.62 114 THR A C 1
ATOM 920 O O . THR A 1 114 ? -8.423 8.925 5.562 1.00 98.62 114 THR A O 1
ATOM 923 N N . LEU A 1 115 ? -8.665 10.394 3.883 1.00 97.88 115 LEU A N 1
ATOM 924 C CA . LEU A 1 115 ? -7.979 11.503 4.561 1.00 97.88 115 LEU A CA 1
ATOM 925 C C . LEU A 1 115 ? -8.514 11.755 5.980 1.00 97.88 115 LEU A C 1
ATOM 927 O O . LEU A 1 115 ? -7.733 11.876 6.917 1.00 97.88 115 LEU A O 1
ATOM 931 N N . GLU A 1 116 ? -9.836 11.767 6.144 1.00 98.19 116 GLU A N 1
ATOM 932 C CA . GLU A 1 116 ? -10.504 12.017 7.431 1.00 98.19 116 GLU A CA 1
ATOM 933 C C . GLU A 1 116 ? -10.606 10.769 8.327 1.00 98.19 116 GLU A C 1
ATOM 935 O O . GLU A 1 116 ? -11.096 10.839 9.452 1.00 98.19 116 GLU A O 1
ATOM 940 N N . MET A 1 117 ? -10.170 9.603 7.842 1.00 98.69 117 MET A N 1
ATOM 941 C CA . MET A 1 117 ? -10.197 8.346 8.600 1.00 98.69 117 MET A CA 1
ATOM 942 C C . MET A 1 117 ? -8.914 8.137 9.413 1.00 98.69 117 MET A C 1
ATOM 944 O O . MET A 1 117 ? -8.923 7.396 10.397 1.00 98.69 117 MET A O 1
ATOM 948 N N . VAL A 1 118 ? -7.814 8.772 8.999 1.00 98.56 118 VAL A N 1
ATOM 949 C CA . VAL A 1 118 ? -6.478 8.591 9.573 1.00 98.56 118 VAL A CA 1
ATOM 950 C C . VAL A 1 118 ? -6.255 9.573 10.722 1.00 98.56 118 VAL A C 1
ATOM 952 O O . VAL A 1 118 ? -6.331 10.785 10.547 1.00 98.56 118 VAL A O 1
ATOM 955 N N . LYS A 1 119 ? -5.922 9.044 11.900 1.00 98.50 119 LYS A N 1
ATOM 956 C CA . LYS A 1 119 ? -5.498 9.821 13.073 1.00 98.50 119 LYS A CA 1
ATOM 957 C C . LYS A 1 119 ? -4.023 10.190 13.014 1.00 98.50 119 LYS A C 1
ATOM 959 O O . LYS A 1 119 ? -3.645 11.301 13.369 1.00 98.50 119 LYS A O 1
ATOM 964 N N . SER A 1 120 ? -3.184 9.238 12.620 1.00 98.69 120 SER A N 1
ATOM 965 C CA . SER A 1 120 ? -1.739 9.425 12.540 1.00 98.69 120 SER A CA 1
ATOM 966 C C . SER A 1 120 ? -1.141 8.560 11.437 1.00 98.69 120 SER A C 1
ATOM 968 O O . SER A 1 120 ? -1.653 7.487 11.119 1.00 98.69 120 SER A O 1
ATOM 970 N N . LEU A 1 121 ? -0.063 9.065 10.840 1.00 98.56 121 LEU A N 1
ATOM 971 C CA . LEU A 1 121 ? 0.734 8.384 9.829 1.00 98.56 121 LEU A CA 1
ATOM 972 C C . LEU A 1 121 ? 2.209 8.615 10.152 1.00 98.56 121 LEU A C 1
ATOM 974 O O . LEU A 1 121 ? 2.651 9.762 10.229 1.00 98.56 121 LEU A O 1
ATOM 978 N N . ARG A 1 122 ? 2.972 7.533 10.291 1.00 98.75 122 ARG A N 1
ATOM 979 C CA . ARG A 1 122 ? 4.433 7.558 10.372 1.00 98.75 122 ARG A CA 1
ATOM 980 C C . ARG A 1 122 ? 5.011 6.718 9.243 1.00 98.75 122 ARG A C 1
ATOM 982 O O . ARG A 1 122 ? 4.629 5.569 9.063 1.00 98.75 122 ARG A O 1
ATOM 989 N N . LEU A 1 123 ? 5.934 7.306 8.494 1.00 98.38 123 LEU A N 1
ATOM 990 C CA . LEU A 1 123 ? 6.672 6.641 7.425 1.00 98.38 123 LEU A CA 1
ATOM 991 C C . LEU A 1 123 ? 8.053 6.274 7.962 1.00 98.38 123 LEU A C 1
ATOM 993 O O . LEU A 1 123 ? 8.806 7.161 8.363 1.00 98.38 123 LEU A O 1
ATOM 997 N N . VAL A 1 124 ? 8.357 4.980 8.026 1.00 98.44 124 VAL A N 1
ATOM 998 C CA . VAL A 1 124 ? 9.629 4.468 8.547 1.00 98.44 124 VAL A CA 1
ATOM 999 C C . VAL A 1 124 ? 10.405 3.841 7.398 1.00 98.44 124 VAL A C 1
ATOM 1001 O O . VAL A 1 124 ? 10.105 2.721 6.983 1.00 98.44 124 VAL A O 1
ATOM 1004 N N . ASP A 1 125 ? 11.379 4.576 6.866 1.00 97.12 125 ASP A N 1
ATOM 1005 C CA . ASP A 1 125 ? 12.275 4.063 5.830 1.00 97.12 125 ASP A CA 1
ATOM 1006 C C . ASP A 1 125 ? 13.212 3.006 6.427 1.00 97.12 125 ASP A C 1
ATOM 1008 O O . ASP A 1 125 ? 13.761 3.172 7.520 1.00 97.12 125 ASP A O 1
ATOM 1012 N N . MET A 1 126 ? 13.376 1.898 5.709 1.00 96.31 126 MET A N 1
ATOM 1013 C CA . MET A 1 126 ? 14.067 0.707 6.187 1.00 96.31 126 MET A CA 1
ATOM 1014 C C . MET A 1 126 ? 15.320 0.439 5.359 1.00 96.31 126 MET A C 1
ATOM 1016 O O . MET A 1 126 ? 15.332 0.589 4.138 1.00 96.31 126 MET A O 1
ATOM 1020 N N . HIS A 1 127 ? 16.364 -0.056 6.020 1.00 93.00 127 HIS A N 1
ATOM 1021 C CA . HIS A 1 127 ? 17.519 -0.634 5.345 1.00 93.00 127 HIS A CA 1
ATOM 1022 C C . HIS A 1 127 ? 17.319 -2.146 5.182 1.00 93.00 127 HIS A C 1
A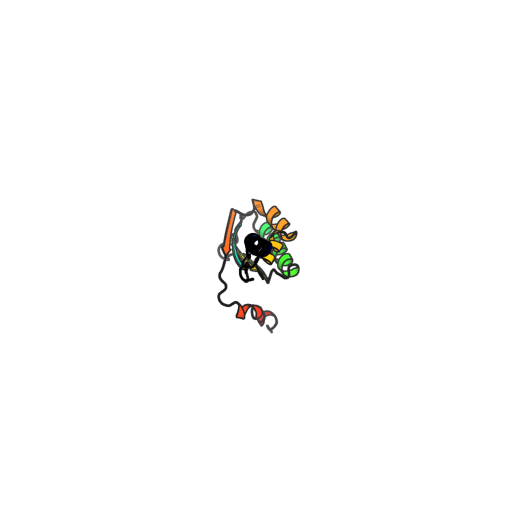TOM 1024 O O . HIS A 1 127 ? 17.243 -2.878 6.170 1.00 93.00 127 HIS A O 1
ATOM 1030 N N . ALA A 1 128 ? 17.221 -2.621 3.939 1.00 91.31 128 ALA A N 1
ATOM 1031 C CA . ALA A 1 128 ? 17.113 -4.048 3.653 1.00 91.31 128 ALA A CA 1
ATOM 1032 C C . ALA A 1 128 ? 18.455 -4.753 3.902 1.00 91.31 128 ALA A C 1
ATOM 1034 O O . ALA A 1 128 ? 19.466 -4.382 3.313 1.00 91.31 128 ALA A 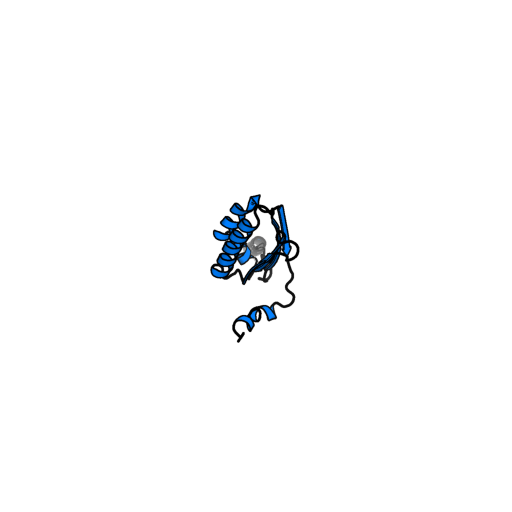O 1
ATOM 1035 N N . MET A 1 129 ? 18.456 -5.784 4.752 1.00 92.69 129 MET A N 1
ATOM 1036 C CA . MET A 1 129 ? 19.684 -6.493 5.143 1.00 92.69 129 MET A CA 1
ATOM 1037 C C . MET A 1 129 ? 20.066 -7.642 4.197 1.00 92.69 129 MET A C 1
ATOM 1039 O O . MET A 1 129 ? 21.249 -7.896 4.001 1.00 92.69 129 MET A O 1
ATOM 1043 N N . ASP A 1 130 ? 19.084 -8.337 3.618 1.00 91.56 130 ASP A N 1
ATOM 1044 C CA . ASP A 1 130 ? 19.300 -9.465 2.701 1.00 91.56 130 ASP A CA 1
ATOM 1045 C C . ASP A 1 130 ? 18.390 -9.335 1.475 1.00 91.56 130 ASP A C 1
ATOM 1047 O O . ASP A 1 130 ? 17.292 -9.889 1.400 1.00 91.56 130 ASP A O 1
ATOM 1051 N N . THR A 1 131 ? 18.841 -8.547 0.502 1.00 89.38 131 THR A N 1
ATOM 1052 C CA . THR A 1 131 ? 18.132 -8.374 -0.771 1.00 89.38 131 THR A CA 1
ATOM 1053 C C . THR A 1 131 ? 18.306 -9.572 -1.706 1.00 89.38 131 THR A C 1
ATOM 1055 O O . THR A 1 131 ? 17.476 -9.766 -2.592 1.00 89.38 131 THR A O 1
ATOM 1058 N N . ASN A 1 132 ? 19.320 -10.419 -1.490 1.00 91.19 132 ASN A N 1
ATOM 1059 C CA . ASN A 1 132 ? 19.564 -11.615 -2.301 1.00 91.19 132 ASN A CA 1
ATOM 1060 C C . ASN A 1 132 ? 18.485 -12.684 -2.080 1.00 91.19 132 ASN A C 1
ATOM 1062 O O . ASN A 1 132 ? 18.162 -13.432 -3.003 1.00 91.19 132 ASN A O 1
ATOM 1066 N N . ALA A 1 133 ? 17.900 -12.743 -0.881 1.00 91.81 133 ALA A N 1
ATOM 1067 C CA . ALA A 1 133 ? 16.807 -13.659 -0.569 1.00 91.81 133 ALA A CA 1
ATOM 1068 C C . ALA A 1 133 ? 15.435 -13.226 -1.120 1.00 91.81 133 ALA A C 1
ATOM 1070 O O . ALA A 1 133 ? 14.514 -14.044 -1.127 1.00 91.81 133 ALA A O 1
ATOM 1071 N N . MET A 1 134 ? 15.270 -11.989 -1.610 1.00 91.31 134 MET A N 1
ATOM 1072 C CA . MET A 1 134 ? 13.968 -11.468 -2.069 1.00 91.31 134 MET A CA 1
ATOM 1073 C C . MET A 1 134 ? 13.258 -12.365 -3.104 1.00 91.31 134 MET A C 1
ATOM 1075 O O . MET A 1 134 ? 12.081 -12.658 -2.897 1.00 91.31 134 MET A O 1
ATOM 1079 N N . PRO A 1 135 ? 13.923 -12.901 -4.152 1.00 90.81 135 PRO A N 1
ATOM 1080 C CA . PRO A 1 135 ? 13.273 -13.791 -5.124 1.00 90.81 135 PRO A CA 1
ATOM 1081 C C . PRO A 1 135 ? 12.792 -15.130 -4.542 1.00 90.81 135 PRO A C 1
ATOM 1083 O O . PRO A 1 135 ? 12.067 -15.869 -5.204 1.00 90.81 135 PRO A O 1
ATOM 1086 N N . LEU A 1 136 ? 13.235 -15.486 -3.332 1.00 92.44 136 LEU A N 1
ATOM 1087 C CA . LEU A 1 136 ? 12.836 -16.715 -2.645 1.00 92.44 136 LEU A CA 1
ATOM 1088 C C . LEU A 1 136 ? 11.601 -16.512 -1.760 1.00 92.44 136 LEU A C 1
ATOM 1090 O O . LEU A 1 136 ? 10.988 -17.497 -1.334 1.00 92.44 136 LEU A O 1
ATOM 1094 N N . ILE A 1 137 ? 11.230 -15.261 -1.478 1.00 90.31 137 ILE A N 1
ATOM 1095 C CA . ILE A 1 137 ? 10.033 -14.936 -0.706 1.00 90.31 137 ILE A CA 1
ATOM 1096 C C . ILE A 1 137 ? 8.811 -15.417 -1.502 1.00 90.31 137 ILE A C 1
ATOM 1098 O O . ILE A 1 137 ? 8.739 -15.271 -2.717 1.00 90.31 137 ILE A O 1
ATOM 1102 N N . PHE A 1 138 ? 7.877 -16.074 -0.812 1.00 89.50 138 PHE A N 1
ATOM 1103 C CA . PHE A 1 138 ? 6.670 -16.711 -1.366 1.00 89.50 138 PHE A CA 1
ATOM 1104 C C . PHE A 1 138 ? 6.873 -17.943 -2.258 1.00 89.50 138 PHE A C 1
ATOM 1106 O O . PHE A 1 138 ? 5.888 -18.625 -2.532 1.00 89.50 138 PHE A O 1
ATOM 1113 N N . LYS A 1 139 ? 8.106 -18.334 -2.619 1.00 91.31 139 LYS A N 1
ATOM 1114 C CA . LYS A 1 139 ? 8.351 -19.548 -3.427 1.00 91.31 139 LYS A CA 1
ATOM 1115 C C . LYS A 1 139 ? 7.676 -20.801 -2.843 1.00 91.31 139 LYS A C 1
ATOM 1117 O O . LYS A 1 139 ? 7.139 -21.614 -3.578 1.00 91.31 139 LYS A O 1
ATOM 1122 N N . LYS A 1 140 ? 7.623 -20.912 -1.511 1.00 91.12 140 LYS A N 1
ATOM 1123 C CA . LYS A 1 140 ? 7.000 -22.040 -0.793 1.00 91.12 140 LYS A CA 1
ATOM 1124 C C . LYS A 1 140 ? 5.466 -22.017 -0.757 1.00 91.12 140 LYS A C 1
ATOM 1126 O O . LYS A 1 140 ? 4.889 -23.008 -0.327 1.00 91.12 140 LYS A O 1
ATOM 1131 N N . MET A 1 141 ? 4.810 -20.918 -1.143 1.00 87.12 141 MET A N 1
ATOM 1132 C CA . MET A 1 141 ? 3.341 -20.837 -1.143 1.00 87.12 141 MET A CA 1
ATOM 1133 C C . MET A 1 141 ? 2.714 -21.657 -2.274 1.00 87.12 141 MET A C 1
ATOM 1135 O O . MET A 1 141 ? 1.638 -22.205 -2.077 1.00 87.12 141 MET A O 1
ATOM 1139 N N . GLY A 1 142 ? 3.381 -21.756 -3.430 1.00 72.25 142 GLY A N 1
ATOM 1140 C CA . GLY A 1 142 ? 2.917 -22.569 -4.564 1.00 72.25 142 GLY A CA 1
ATOM 1141 C C . GLY A 1 142 ? 3.233 -24.063 -4.438 1.00 72.25 142 GLY A C 1
ATOM 1142 O O . GLY A 1 142 ? 2.633 -24.867 -5.140 1.00 72.25 142 GLY A O 1
ATOM 1143 N N . ASP A 1 143 ? 4.140 -24.419 -3.524 1.00 69.50 143 ASP A N 1
ATOM 1144 C CA . ASP A 1 143 ? 4.627 -25.786 -3.296 1.00 69.50 143 ASP A CA 1
ATOM 1145 C C . ASP A 1 143 ? 3.994 -26.439 -2.042 1.00 69.50 143 ASP A C 1
ATOM 1147 O O . ASP A 1 143 ? 4.492 -27.455 -1.552 1.00 69.50 143 ASP A O 1
ATOM 1151 N N . GLN A 1 144 ? 2.939 -25.846 -1.462 1.00 55.31 144 GLN A N 1
ATOM 1152 C CA . GLN A 1 144 ? 2.189 -26.480 -0.368 1.00 55.31 144 GLN A CA 1
ATOM 1153 C C . GLN A 1 144 ? 1.337 -27.639 -0.931 1.00 55.31 144 GLN A C 1
ATOM 1155 O O . GLN A 1 144 ? 0.687 -27.436 -1.958 1.00 55.31 144 GLN A O 1
ATOM 1160 N N . PRO A 1 145 ? 1.341 -28.831 -0.301 1.00 58.69 145 PRO A N 1
ATOM 1161 C CA . PRO A 1 145 ? 0.465 -29.938 -0.688 1.00 58.69 145 PRO A CA 1
ATOM 1162 C C . PRO A 1 145 ? -1.023 -29.624 -0.483 1.00 58.69 145 PRO A C 1
ATOM 1164 O O . PRO A 1 145 ? -1.346 -28.795 0.401 1.00 58.69 145 PRO A O 1
#

Organism: NCBI:txid1777136

Secondary structure (DSSP, 8-state):
------THHHHHHHHHHHHTTSS-----------PPEEEEEEEEE-GGGHHHHHHHHHHHHHHHHHH-TTEEEEEEEE-SS-TTEEEEEEEESSHHHHHHHTTSHHHHHHHHHTGGGEEEEEEEEE--S-STTGGGTTGGGTT--

Nearest PDB structure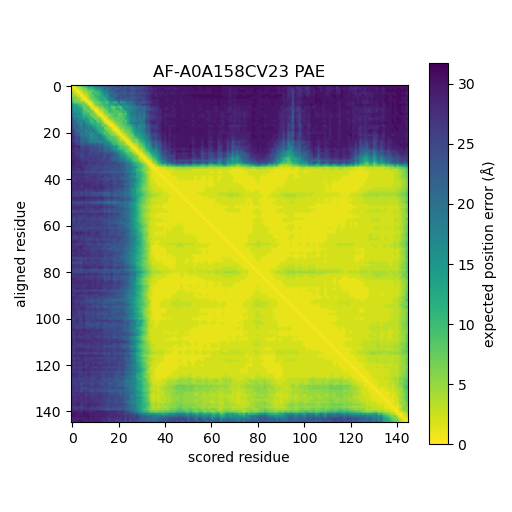s (foldseek):
  3kkf-assembly1_A  TM=9.973E-01  e=5.466E-12  Bacteroides thetaiotaomicron
  3f44-assembly1_A  TM=9.785E-01  e=8.269E-09  Lactobacillus acidophilus NCFM
  4dpo-assembly1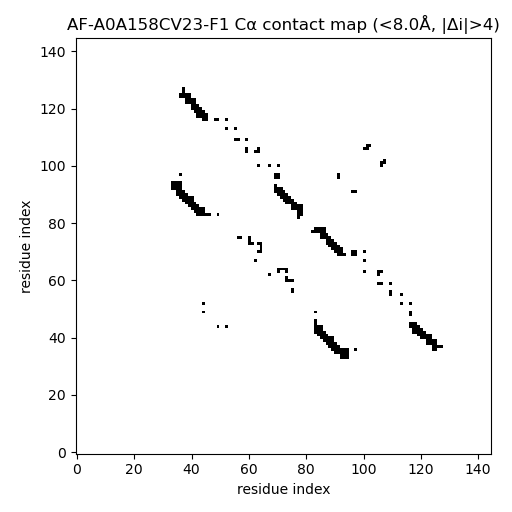_B  TM=8.935E-01  e=7.735E-07  Methanosarcina mazei Go1
  1x7v-assembly3_C  TM=9.328E-01  e=1.255E-06  Pseudomonas aeruginosa
  8ecx-assembly1_B  TM=8.415E-01  e=1.047E-06  Pseudomonas aeruginosa

Sequence (145 aa):
MLKRYCPTSVLIRVLICTLALLTAHADVYAQEPTTMLVRISEIEVFSQRLDEYQRILAEEAEASVRLEPGVLCIFPSAQRENPTQIRILEIYANRDAYNAHIRSPHFQKYKTSTLEMVKSLRLVDMHAMDTNAMPLIFKKMGDQP